Protein AF-A0A7T8V7S1-F1 (afdb_monomer)

InterPro domains:
  IPR039428 NADH-ubiquinone oxidoreductase chain 4L/Mnh complex subunit C1-like [PF00420] (5-92)

Sequence (95 aa):
MKSLYLYALVSSVGGFFSFCLNRKHFLSLLLSLEFLMISLYFLMIQCFMMNEFSVFFMLLYLTISVCEGVLGLSIMVVLVRSMGNDFLMSFSSLW

Solvent-accessible surface area (backbone atoms only — not comparable to full-atom values): 5240 Å² total; per-residue (Å²): 107,73,68,60,51,52,50,28,53,53,48,30,53,50,20,54,52,47,38,72,69,38,66,56,43,50,66,60,31,51,55,25,47,54,51,26,55,50,26,48,50,57,43,48,50,70,77,37,75,89,42,79,75,42,58,60,53,53,51,51,54,53,53,53,54,50,52,54,50,53,52,52,51,55,50,51,53,51,39,37,73,73,70,72,44,58,45,57,71,68,65,73,69,82,116

Secondary structure (DSSP, 8-state):
-HHHHHHHHHHHHHHHHHHHH--SBHHHHHHHHHHHHHHHHHHHHHHHTT-HHHHHHHHHHHHHHHHHHHHHHHHHHHHHHHHSS-BGGGGG---

Mean predicted aligned error: 5.99 Å

Nearest PDB structures (foldseek):
  8esz-assembly1_4L  TM=9.048E-01  e=3.991E-06  Drosophila melanogaster
  7v2c-assembly1_k  TM=9.463E-01  e=3.621E-05  Sus scrofa
  8ugi-assembly1_1K  TM=9.155E-01  e=5.628E-05  Sus scrofa
  8ba0-assembly1_K  TM=8.633E-01  e=1.928E-05  Drosophila melanogaster
  7zdp-assembly1_K  TM=9.177E-01  e=8.213E-05  Ovis aries

Radius of gyration: 16.64 Å; Cα contacts (8 Å, |Δi|>4): 64; chains: 1; bounding box: 35×19×50 Å

Structure (mmCIF, N/CA/C/O backbone):
data_AF-A0A7T8V7S1-F1
#
_entry.id   AF-A0A7T8V7S1-F1
#
loop_
_atom_site.group_PDB
_atom_site.id
_atom_site.type_symbol
_atom_site.label_atom_id
_atom_site.label_alt_id
_atom_site.label_comp_id
_atom_site.label_asym_id
_atom_site.label_entity_id
_atom_site.label_seq_id
_atom_site.pdbx_PDB_ins_code
_atom_site.Cartn_x
_atom_site.Cartn_y
_atom_site.Cartn_z
_atom_site.occupancy
_atom_site.B_iso_or_equiv
_atom_site.auth_seq_id
_atom_site.auth_comp_id
_atom_site.auth_asym_id
_atom_site.auth_atom_id
_atom_site.pdbx_PDB_model_num
ATOM 1 N N . MET A 1 1 ? -3.846 -5.697 25.215 1.00 72.44 1 MET A N 1
ATOM 2 C CA . MET A 1 1 ? -4.394 -4.616 24.363 1.00 72.44 1 MET A CA 1
ATOM 3 C C . MET A 1 1 ? -3.357 -3.540 24.045 1.00 72.44 1 MET A C 1
ATOM 5 O O . MET A 1 1 ? -2.885 -3.534 22.923 1.00 72.44 1 MET A O 1
ATOM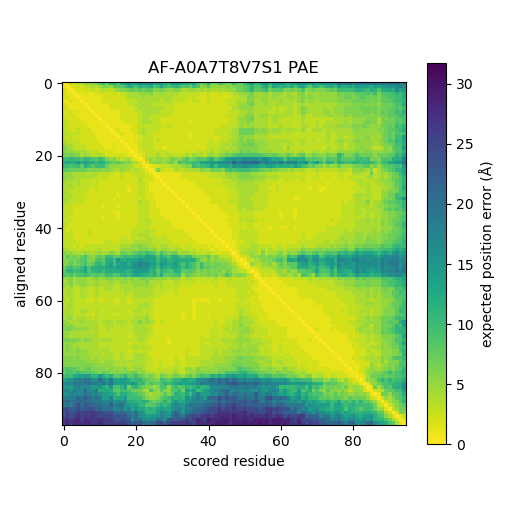 9 N N . LYS A 1 2 ? -2.897 -2.707 24.998 1.00 78.75 2 LYS A N 1
ATOM 10 C CA . LYS A 1 2 ? -1.933 -1.616 24.699 1.00 78.75 2 LYS A CA 1
ATOM 11 C C . LYS A 1 2 ? -0.626 -2.063 24.016 1.00 78.75 2 LYS A C 1
ATOM 13 O O . LYS A 1 2 ? -0.217 -1.438 23.050 1.00 78.75 2 LYS A O 1
ATOM 18 N N . SER A 1 3 ? -0.000 -3.153 24.474 1.00 85.44 3 SER A N 1
ATOM 19 C CA . SER A 1 3 ? 1.236 -3.680 23.860 1.00 85.44 3 SER A CA 1
ATOM 20 C C . SER A 1 3 ? 1.025 -4.191 22.423 1.00 85.44 3 SER A C 1
ATOM 22 O O . SER A 1 3 ? 1.851 -3.923 21.555 1.00 85.44 3 SER A O 1
ATOM 24 N N . LEU A 1 4 ? -0.110 -4.844 22.147 1.00 86.62 4 LEU A N 1
ATOM 25 C CA . LEU A 1 4 ? -0.457 -5.328 20.806 1.00 86.62 4 LEU A CA 1
ATOM 26 C C . LEU A 1 4 ? -0.757 -4.178 19.834 1.00 86.62 4 LEU A C 1
ATOM 28 O O . LEU A 1 4 ? -0.423 -4.276 18.655 1.00 86.62 4 LEU A O 1
ATOM 32 N N . TYR A 1 5 ? -1.351 -3.086 20.321 1.00 87.88 5 TYR A N 1
ATOM 33 C CA . TYR A 1 5 ? -1.603 -1.889 19.515 1.00 87.88 5 TYR A CA 1
ATOM 34 C C . TYR A 1 5 ? -0.292 -1.196 19.127 1.00 87.88 5 TYR A C 1
ATOM 36 O O . TYR A 1 5 ? -0.107 -0.775 17.988 1.00 87.88 5 TYR A O 1
ATOM 44 N N . LEU A 1 6 ? 0.658 -1.145 20.064 1.00 89.62 6 LEU A N 1
ATOM 45 C CA . LEU A 1 6 ? 1.994 -0.598 19.833 1.00 89.62 6 LEU A CA 1
ATOM 46 C C . LEU A 1 6 ? 2.758 -1.416 18.781 1.00 89.62 6 LEU A C 1
ATOM 48 O O . LEU A 1 6 ? 3.358 -0.836 17.882 1.00 89.62 6 LEU A O 1
ATOM 52 N N . TYR A 1 7 ? 2.669 -2.750 18.834 1.00 90.06 7 TYR A N 1
ATOM 53 C CA . TYR A 1 7 ? 3.238 -3.620 17.799 1.00 90.06 7 TYR A CA 1
ATOM 54 C C . TYR A 1 7 ? 2.624 -3.351 16.416 1.00 90.06 7 TYR A C 1
ATOM 56 O O . TYR A 1 7 ? 3.358 -3.197 15.440 1.00 90.06 7 TYR A O 1
ATOM 64 N N . ALA A 1 8 ? 1.294 -3.225 16.339 1.00 90.81 8 ALA A N 1
ATOM 65 C CA . ALA A 1 8 ? 0.590 -2.920 15.094 1.00 90.81 8 ALA A CA 1
ATOM 66 C C . ALA A 1 8 ? 1.060 -1.587 14.484 1.00 90.81 8 ALA A C 1
ATOM 68 O O . ALA A 1 8 ? 1.405 -1.540 13.305 1.00 90.81 8 ALA A O 1
ATOM 69 N N . LEU A 1 9 ? 1.163 -0.531 15.299 1.00 90.12 9 LEU A N 1
ATOM 70 C CA . LEU A 1 9 ? 1.656 0.778 14.860 1.00 90.12 9 LEU A CA 1
ATOM 71 C C . LEU A 1 9 ? 3.111 0.742 14.382 1.00 90.12 9 LEU A C 1
ATOM 73 O O . LEU A 1 9 ? 3.441 1.350 13.368 1.00 90.12 9 LEU A O 1
ATOM 77 N N . VAL A 1 10 ? 3.989 0.027 15.088 1.00 93.00 10 VAL A N 1
ATOM 78 C CA . VAL A 1 10 ? 5.389 -0.110 14.658 1.00 93.00 10 VAL A CA 1
ATOM 79 C C . VAL A 1 10 ? 5.464 -0.852 13.324 1.00 93.00 10 VAL A C 1
ATOM 81 O O . VAL A 1 10 ? 6.203 -0.433 12.434 1.00 93.00 10 VAL A O 1
ATOM 84 N N . SER A 1 11 ? 4.673 -1.917 13.156 1.00 91.62 11 SER A N 1
ATOM 85 C CA . SER A 1 11 ? 4.648 -2.688 11.911 1.00 91.62 11 SER A CA 1
ATOM 86 C C . SER A 1 11 ? 4.123 -1.878 10.723 1.00 91.62 11 SER A C 1
ATOM 88 O O . SER A 1 11 ? 4.725 -1.935 9.653 1.00 91.62 11 SER A O 1
ATOM 90 N N . SER A 1 12 ? 3.079 -1.060 10.907 1.00 92.25 12 SER A N 1
ATOM 91 C CA . SER A 1 12 ? 2.533 -0.236 9.825 1.00 92.25 12 SER A CA 1
ATOM 92 C C . SER A 1 12 ? 3.498 0.868 9.416 1.00 92.25 12 SER A C 1
ATOM 94 O O . SER A 1 12 ? 3.769 1.025 8.227 1.00 92.25 12 SER A O 1
ATOM 96 N N . VAL A 1 13 ? 4.109 1.566 10.379 1.00 93.12 13 VAL A N 1
ATOM 97 C CA . VAL A 1 13 ? 5.157 2.563 10.105 1.00 93.12 13 VAL A CA 1
ATOM 98 C C . VAL A 1 13 ? 6.346 1.915 9.390 1.00 93.12 13 VAL A C 1
ATOM 100 O O . VAL A 1 13 ? 6.816 2.448 8.387 1.00 93.12 13 VAL A O 1
ATOM 103 N N . GLY A 1 14 ? 6.792 0.737 9.834 1.00 92.62 14 GLY A N 1
ATOM 104 C CA . GLY A 1 14 ? 7.832 -0.034 9.147 1.00 92.62 14 GLY A CA 1
ATOM 105 C C . GLY A 1 14 ? 7.454 -0.389 7.705 1.00 92.62 14 GLY A C 1
ATOM 106 O O . GLY A 1 14 ? 8.278 -0.241 6.801 1.00 92.62 14 GLY A O 1
ATOM 107 N N . GLY A 1 15 ? 6.196 -0.772 7.472 1.00 92.00 15 GLY A N 1
ATOM 108 C CA . GLY A 1 15 ? 5.643 -1.002 6.138 1.00 92.00 15 GLY A CA 1
ATOM 109 C C . GLY A 1 15 ? 5.708 0.245 5.257 1.00 92.00 15 GLY A C 1
ATOM 110 O O . GLY A 1 15 ? 6.263 0.181 4.159 1.00 92.00 15 GLY A O 1
ATOM 111 N N . PHE A 1 16 ? 5.259 1.398 5.765 1.00 91.19 16 PHE A N 1
ATOM 112 C CA . PHE A 1 16 ? 5.354 2.684 5.058 1.00 91.19 16 PHE A CA 1
ATOM 113 C C . PHE A 1 16 ? 6.802 3.047 4.704 1.00 91.19 16 PHE A C 1
ATOM 115 O O . PHE A 1 16 ? 7.083 3.423 3.565 1.00 91.19 16 PHE A O 1
ATOM 122 N N . PHE A 1 17 ? 7.743 2.893 5.640 1.00 92.12 17 PHE A N 1
ATOM 123 C CA . PHE A 1 17 ? 9.161 3.134 5.358 1.00 92.12 17 PHE A CA 1
ATOM 124 C C . PHE A 1 17 ? 9.703 2.183 4.287 1.00 92.12 17 PHE A C 1
ATOM 126 O O . PHE A 1 17 ? 10.415 2.625 3.382 1.00 92.12 17 PHE A O 1
ATOM 133 N N . SER A 1 18 ? 9.343 0.898 4.346 1.00 90.06 18 SER A N 1
ATOM 134 C CA . SER A 1 18 ? 9.776 -0.091 3.354 1.00 90.06 18 SER A CA 1
ATOM 135 C C . SER A 1 18 ? 9.274 0.245 1.944 1.00 90.06 18 SER A C 1
ATOM 137 O O . SER A 1 18 ? 10.036 0.140 0.984 1.00 90.06 18 SER A O 1
ATOM 139 N N . PHE A 1 19 ? 8.043 0.750 1.828 1.00 88.56 19 PHE A N 1
ATOM 140 C CA . PHE A 1 19 ? 7.458 1.193 0.564 1.00 88.56 19 PHE A CA 1
ATOM 141 C C . PHE A 1 19 ? 8.188 2.412 -0.023 1.00 88.56 19 PHE A C 1
ATOM 143 O O . PHE A 1 19 ? 8.469 2.471 -1.221 1.00 88.56 19 PHE A O 1
ATOM 150 N N . CYS A 1 20 ? 8.556 3.378 0.822 1.00 87.44 20 CYS A N 1
ATOM 151 C CA . CYS A 1 20 ? 9.292 4.568 0.390 1.00 87.44 20 CYS A CA 1
ATOM 152 C C . CYS A 1 20 ? 10.713 4.246 -0.104 1.00 87.44 20 CYS A C 1
ATOM 154 O O . CYS A 1 20 ? 11.184 4.869 -1.056 1.00 87.44 20 CYS A O 1
ATOM 156 N N . LEU A 1 21 ? 11.396 3.286 0.528 1.00 84.81 21 LEU A N 1
ATOM 157 C CA . LEU A 1 21 ? 12.793 2.950 0.225 1.00 84.81 21 LEU A CA 1
ATOM 158 C C . LEU A 1 21 ? 12.936 1.994 -0.973 1.00 84.81 21 LEU A C 1
ATOM 160 O O . LEU A 1 21 ? 13.899 2.090 -1.739 1.00 84.81 21 LEU A O 1
ATOM 164 N N . ASN A 1 22 ? 11.973 1.094 -1.181 1.00 75.38 22 ASN A N 1
ATOM 165 C CA . ASN A 1 22 ? 12.031 0.072 -2.226 1.00 75.38 22 ASN A CA 1
ATOM 166 C C . ASN A 1 22 ? 11.509 0.594 -3.574 1.00 75.38 22 ASN A C 1
ATOM 168 O O . ASN A 1 22 ? 10.399 0.286 -3.991 1.00 75.38 22 ASN A O 1
ATOM 172 N N . ARG A 1 23 ? 12.330 1.376 -4.288 1.00 67.88 23 ARG A N 1
ATOM 173 C CA . ARG A 1 23 ? 11.958 1.997 -5.582 1.00 67.88 23 ARG A CA 1
ATOM 174 C C . ARG A 1 23 ? 12.549 1.316 -6.823 1.00 67.88 23 ARG A C 1
ATOM 176 O O . ARG A 1 23 ? 12.351 1.808 -7.926 1.00 67.88 23 ARG A O 1
ATOM 183 N N . LYS A 1 24 ? 13.319 0.232 -6.669 1.00 72.31 24 LYS A N 1
ATOM 184 C CA . LYS A 1 24 ? 14.051 -0.382 -7.796 1.00 72.31 24 LYS A CA 1
ATOM 185 C C . LYS A 1 24 ? 13.193 -1.361 -8.596 1.00 72.31 24 LYS A C 1
ATOM 187 O O . LYS A 1 24 ? 13.021 -1.170 -9.796 1.00 72.31 24 LYS A O 1
ATOM 192 N N . HIS A 1 25 ? 12.656 -2.382 -7.936 1.00 83.25 25 HIS A N 1
ATOM 193 C CA . HIS A 1 25 ? 11.844 -3.419 -8.569 1.00 83.25 25 HIS A CA 1
ATOM 194 C C . HIS A 1 25 ? 10.371 -3.208 -8.235 1.00 83.25 25 HIS A C 1
ATOM 196 O O . HIS A 1 25 ? 10.022 -2.996 -7.075 1.00 83.25 25 HIS A O 1
ATOM 202 N N . PHE A 1 26 ? 9.503 -3.300 -9.238 1.00 84.75 26 PHE A N 1
ATOM 203 C CA . PHE A 1 26 ? 8.062 -3.143 -9.040 1.00 84.75 26 PHE A CA 1
ATOM 204 C C . PHE A 1 26 ? 7.479 -4.219 -8.107 1.00 84.75 26 PHE A C 1
ATOM 206 O O . PHE A 1 26 ? 6.648 -3.923 -7.252 1.00 84.75 26 PHE A O 1
ATOM 213 N N . LEU A 1 27 ? 7.987 -5.453 -8.195 1.00 87.19 27 LEU A N 1
ATOM 214 C CA . LEU A 1 27 ? 7.571 -6.559 -7.330 1.00 87.19 27 LEU A CA 1
ATOM 215 C C . LEU A 1 27 ? 7.829 -6.276 -5.836 1.00 87.19 27 LEU A C 1
ATOM 217 O O . LEU A 1 27 ? 6.970 -6.548 -5.000 1.00 87.19 27 LEU A O 1
ATOM 221 N N . SER A 1 28 ? 8.984 -5.702 -5.472 1.00 87.69 28 SER A N 1
ATOM 222 C CA . SER A 1 28 ? 9.275 -5.388 -4.062 1.00 87.69 28 SER A CA 1
ATOM 223 C C . SER A 1 28 ? 8.421 -4.231 -3.534 1.00 87.69 28 SER A C 1
ATOM 225 O O . SER A 1 28 ? 8.129 -4.162 -2.336 1.00 87.69 28 SER A O 1
ATOM 227 N N . LEU A 1 29 ? 7.968 -3.352 -4.428 1.00 90.25 29 LEU A N 1
ATOM 228 C CA . LEU A 1 29 ? 7.012 -2.300 -4.114 1.00 90.25 29 LEU A CA 1
ATOM 229 C C . LEU A 1 29 ? 5.605 -2.877 -3.861 1.00 90.25 29 LEU A C 1
ATOM 231 O O . LEU A 1 29 ? 4.969 -2.491 -2.886 1.00 90.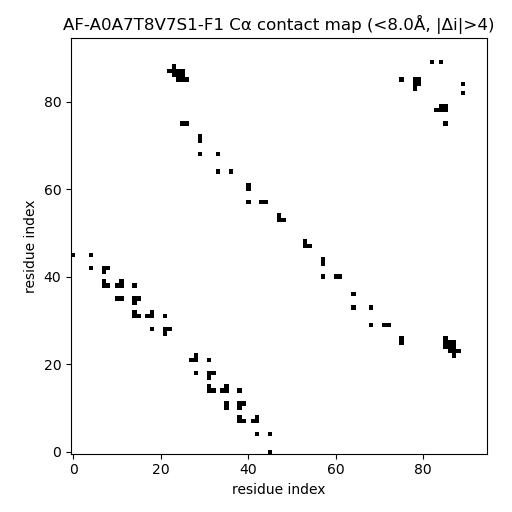25 29 LEU A O 1
ATOM 235 N N . LEU A 1 30 ? 5.160 -3.865 -4.647 1.00 91.56 30 LEU A N 1
ATOM 236 C CA . LEU A 1 30 ? 3.903 -4.589 -4.393 1.00 91.56 30 LEU A CA 1
ATOM 237 C C . LEU A 1 30 ? 3.929 -5.352 -3.061 1.00 91.56 30 LEU A C 1
ATOM 239 O O . LEU A 1 30 ? 2.997 -5.236 -2.270 1.00 91.56 30 LEU A O 1
ATOM 243 N N . LEU A 1 31 ? 5.021 -6.065 -2.770 1.00 91.19 31 LEU A N 1
ATOM 244 C CA . LEU A 1 31 ? 5.147 -6.849 -1.536 1.00 91.19 31 LEU A CA 1
ATOM 245 C C . LEU A 1 31 ? 5.142 -5.963 -0.275 1.00 91.19 31 LEU A C 1
ATOM 247 O O . LEU A 1 31 ? 4.564 -6.321 0.750 1.00 91.19 31 LEU A O 1
ATOM 251 N N . SER A 1 32 ? 5.771 -4.785 -0.346 1.00 92.25 32 SER A N 1
ATOM 252 C CA . SER A 1 32 ? 5.716 -3.809 0.755 1.00 92.25 32 SER A CA 1
ATOM 253 C C . SER A 1 32 ? 4.321 -3.201 0.933 1.00 92.25 32 SER A C 1
ATOM 255 O O . SER A 1 32 ? 3.919 -2.937 2.068 1.00 92.25 32 SER A O 1
ATOM 257 N N . LEU A 1 33 ? 3.555 -3.051 -0.153 1.00 91.50 33 LEU A N 1
ATOM 258 C CA . LEU A 1 33 ? 2.146 -2.652 -0.111 1.00 91.50 33 LEU A CA 1
ATOM 259 C C . LEU A 1 33 ? 1.268 -3.717 0.560 1.00 91.50 33 LEU A C 1
ATOM 261 O O . LEU A 1 33 ? 0.499 -3.390 1.460 1.00 91.50 33 LEU A O 1
ATOM 265 N N . GLU A 1 34 ? 1.419 -4.994 0.203 1.00 93.06 34 GLU A N 1
ATOM 266 C CA . GLU A 1 34 ? 0.673 -6.090 0.842 1.00 93.06 34 GLU A CA 1
ATOM 267 C C . GLU A 1 34 ? 0.960 -6.181 2.348 1.00 93.06 34 GLU A C 1
ATOM 269 O O . GLU A 1 34 ? 0.036 -6.308 3.159 1.00 93.06 34 GLU A O 1
ATOM 274 N N . PHE A 1 35 ? 2.227 -6.032 2.749 1.00 92.75 35 PHE A N 1
ATOM 275 C CA . PHE A 1 35 ? 2.608 -5.987 4.162 1.00 92.75 35 PHE A CA 1
ATOM 276 C C . PHE A 1 35 ? 1.930 -4.826 4.910 1.00 92.75 35 PHE A C 1
ATOM 278 O O . PHE A 1 35 ? 1.442 -4.994 6.033 1.00 92.75 35 PHE A O 1
ATOM 285 N N . LEU A 1 36 ? 1.834 -3.657 4.271 1.00 94.75 36 LEU A N 1
ATOM 286 C CA . LEU A 1 36 ? 1.147 -2.494 4.821 1.00 94.75 36 LEU A CA 1
ATOM 287 C C . LEU A 1 36 ? -0.352 -2.769 5.006 1.00 94.75 36 LEU A C 1
ATOM 289 O O . LEU A 1 36 ? -0.876 -2.534 6.098 1.00 94.75 36 LEU A O 1
ATOM 293 N N . MET A 1 37 ? -1.023 -3.350 4.008 1.00 95.19 37 MET A N 1
ATOM 294 C CA . MET A 1 37 ? -2.456 -3.668 4.085 1.00 95.19 37 MET A CA 1
ATOM 295 C C . MET A 1 37 ? -2.777 -4.655 5.215 1.00 95.19 37 MET A C 1
ATOM 297 O O . MET A 1 37 ? -3.778 -4.473 5.915 1.00 95.19 37 MET A O 1
ATOM 301 N N . ILE A 1 38 ? -1.913 -5.650 5.449 1.00 93.75 38 ILE A N 1
ATOM 302 C CA . ILE A 1 38 ? -2.055 -6.616 6.552 1.00 93.75 38 ILE A CA 1
ATOM 303 C C . ILE A 1 38 ? -1.827 -5.944 7.914 1.00 93.75 38 ILE A C 1
ATOM 305 O O . ILE A 1 38 ? -2.588 -6.183 8.855 1.00 93.75 38 ILE A O 1
ATOM 309 N N . SER A 1 39 ? -0.818 -5.078 8.040 1.00 93.12 39 SER A N 1
ATOM 310 C CA . SER A 1 39 ? -0.556 -4.359 9.298 1.00 93.12 39 SER A CA 1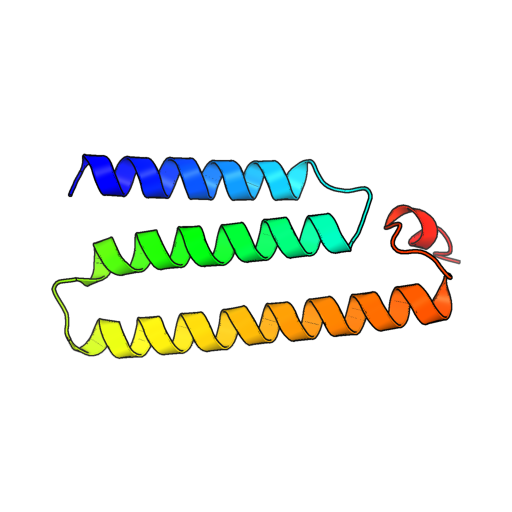
ATOM 311 C C . SER A 1 39 ? -1.721 -3.439 9.698 1.00 93.12 39 SER A C 1
ATOM 313 O O . SER A 1 39 ? -2.098 -3.377 10.871 1.00 93.12 39 SER A O 1
ATOM 315 N N . LEU A 1 40 ? -2.356 -2.792 8.713 1.00 91.94 40 LEU A N 1
ATOM 316 C CA . LEU A 1 40 ? -3.561 -1.988 8.908 1.00 91.94 40 LEU A CA 1
ATOM 317 C C . LEU A 1 40 ? -4.768 -2.851 9.278 1.00 91.94 40 LEU A C 1
ATOM 319 O O . LEU A 1 40 ? -5.509 -2.487 10.189 1.00 91.94 40 LEU A O 1
ATOM 323 N N . TYR A 1 41 ? -4.934 -4.018 8.648 1.00 92.44 41 TYR A N 1
ATOM 324 C CA . TYR A 1 41 ? -5.978 -4.971 9.028 1.00 92.44 41 TYR A CA 1
ATOM 325 C C . TYR A 1 41 ? -5.846 -5.385 10.500 1.00 92.44 41 TYR A C 1
ATOM 327 O O . TYR A 1 41 ? -6.824 -5.365 11.245 1.00 92.44 41 TYR A O 1
ATOM 335 N N . PHE A 1 42 ? -4.628 -5.676 10.9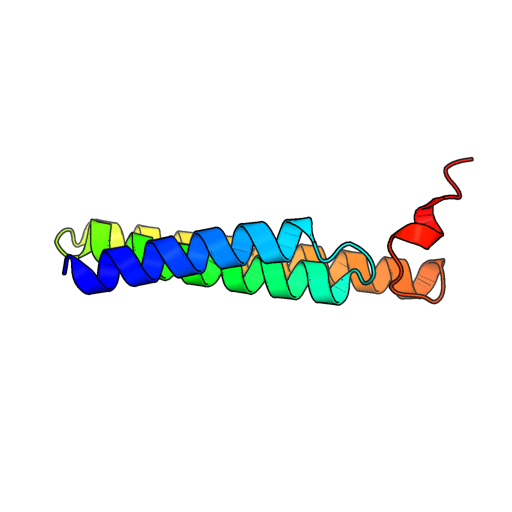64 1.00 90.44 42 PHE A N 1
ATOM 336 C CA . PHE A 1 42 ? -4.385 -6.028 12.364 1.00 90.44 42 PHE A CA 1
ATOM 337 C C . PHE A 1 42 ? -4.708 -4.880 13.338 1.00 90.44 42 PHE A C 1
ATOM 339 O O . PHE A 1 42 ? -5.269 -5.122 14.411 1.00 90.44 42 PHE A O 1
ATOM 346 N N . LEU A 1 43 ? -4.415 -3.629 12.964 1.00 90.00 43 LEU A N 1
ATOM 347 C CA . LEU A 1 43 ? -4.808 -2.447 13.741 1.00 90.00 43 LEU A CA 1
ATOM 348 C C . LEU A 1 43 ? -6.335 -2.303 13.801 1.00 90.00 43 LEU A C 1
ATOM 350 O O . LEU A 1 43 ? -6.905 -2.082 14.871 1.00 90.00 43 LEU A O 1
ATOM 354 N N . MET A 1 44 ? -6.996 -2.480 12.659 1.00 87.94 44 MET A N 1
ATOM 355 C CA . MET A 1 44 ? -8.443 -2.393 12.553 1.00 87.94 44 MET A CA 1
ATOM 356 C C . MET A 1 44 ? -9.146 -3.464 13.398 1.00 87.94 44 MET A C 1
ATOM 358 O O . MET A 1 44 ? -10.097 -3.125 14.097 1.00 87.94 44 MET A O 1
ATOM 362 N N . ILE A 1 45 ? -8.634 -4.703 13.448 1.00 87.19 45 ILE A N 1
ATOM 363 C CA . ILE A 1 45 ? -9.183 -5.757 14.322 1.00 87.19 45 ILE A CA 1
ATOM 364 C C . ILE A 1 45 ? -9.230 -5.245 15.761 1.00 87.19 45 ILE A C 1
ATOM 366 O O . ILE A 1 45 ? -10.279 -5.279 16.396 1.00 87.19 45 ILE A O 1
ATOM 370 N N . GLN A 1 46 ? -8.123 -4.690 16.260 1.00 83.50 46 GLN A N 1
ATOM 371 C CA . GLN A 1 46 ? -8.034 -4.244 17.650 1.00 83.50 46 GLN A CA 1
ATOM 372 C C . GLN A 1 46 ? -8.956 -3.069 17.986 1.00 83.50 46 GLN A C 1
ATOM 374 O O . GLN A 1 46 ? -9.489 -3.027 19.095 1.00 83.50 46 GLN A O 1
ATOM 379 N N . CYS A 1 47 ? -9.149 -2.131 17.058 1.00 83.50 47 CYS A N 1
ATOM 380 C CA . CYS A 1 47 ? -10.045 -0.991 17.261 1.00 83.50 47 CYS A CA 1
ATOM 381 C C . CYS A 1 47 ? -11.516 -1.411 17.326 1.00 83.50 47 CYS A C 1
ATOM 383 O O . CYS A 1 47 ? -12.306 -0.779 18.024 1.00 83.50 47 CYS A O 1
ATOM 385 N N . PHE A 1 48 ? -11.878 -2.471 16.608 1.00 80.50 48 PHE A N 1
ATOM 386 C CA . PHE A 1 48 ? -13.266 -2.806 16.321 1.00 80.50 48 PHE A CA 1
ATOM 387 C C . PHE A 1 48 ? -13.808 -4.034 17.066 1.00 80.50 48 PHE A C 1
ATOM 389 O O . PHE A 1 48 ? -15.002 -4.305 16.976 1.00 80.50 48 PHE A O 1
ATOM 396 N N . MET A 1 49 ? -12.988 -4.703 17.887 1.00 70.44 49 MET A N 1
ATOM 397 C CA . MET A 1 49 ? -13.321 -5.947 18.611 1.00 70.44 49 MET A CA 1
ATOM 398 C C . MET A 1 49 ? -14.674 -5.986 19.346 1.00 70.44 49 MET A C 1
ATOM 400 O O . MET A 1 49 ? -15.156 -7.074 19.637 1.00 70.44 49 MET A O 1
ATOM 404 N N . MET A 1 50 ? -15.264 -4.841 19.697 1.00 70.88 50 MET A N 1
ATOM 405 C CA . MET A 1 50 ? -16.473 -4.777 20.530 1.00 70.88 50 MET A CA 1
ATOM 406 C C . MET A 1 50 ? -17.777 -4.615 19.733 1.00 70.88 50 MET A C 1
ATOM 408 O O . MET A 1 50 ? -18.847 -4.650 20.333 1.00 70.88 50 MET A O 1
ATOM 412 N N . ASN A 1 51 ? -17.714 -4.428 18.408 1.00 78.25 51 ASN A N 1
ATOM 413 C CA . ASN A 1 51 ? -18.892 -4.142 17.584 1.00 78.25 51 ASN A CA 1
ATOM 414 C C . ASN A 1 51 ? -19.126 -5.241 16.536 1.00 78.25 51 ASN A C 1
ATOM 416 O O . ASN A 1 51 ? -18.332 -5.390 15.620 1.00 78.25 51 ASN A O 1
ATOM 420 N N . GLU A 1 52 ? -20.259 -5.940 16.569 1.00 72.50 52 GLU A N 1
ATOM 421 C CA . GLU A 1 52 ? -20.586 -7.013 15.603 1.00 72.50 52 GLU A CA 1
ATOM 422 C C . GLU A 1 52 ? -20.613 -6.536 14.135 1.00 72.50 52 GLU A C 1
ATOM 424 O O . GLU A 1 52 ? -20.042 -7.167 13.247 1.00 72.50 52 GLU A O 1
ATOM 429 N N . PHE A 1 53 ? -21.185 -5.354 13.865 1.00 74.62 53 PHE A N 1
ATOM 430 C CA . PHE A 1 53 ? -21.204 -4.767 12.513 1.00 74.62 53 PHE A CA 1
ATOM 431 C C . PHE A 1 53 ? -19.811 -4.467 11.953 1.00 74.62 53 PHE A C 1
ATOM 433 O O . PHE A 1 53 ? -19.632 -4.353 10.740 1.00 74.62 53 PHE A O 1
ATOM 440 N N . SER A 1 54 ? -18.814 -4.340 12.825 1.00 79.38 54 SER A N 1
ATOM 441 C CA . SER A 1 54 ? -17.460 -4.044 12.390 1.00 79.38 54 SER A CA 1
ATOM 442 C C . SER A 1 54 ? -16.804 -5.223 11.675 1.00 79.38 54 SER A C 1
ATOM 444 O O . SER A 1 54 ? -16.025 -4.997 10.758 1.00 79.38 54 SER A O 1
ATOM 446 N N . VAL A 1 55 ? -17.175 -6.470 11.988 1.00 82.50 55 VAL A N 1
ATOM 447 C CA . VAL A 1 55 ? -16.592 -7.663 11.349 1.00 82.50 55 VAL A CA 1
ATOM 448 C C . VAL A 1 55 ? -16.918 -7.703 9.853 1.00 82.50 55 VAL A C 1
ATOM 450 O O . VAL A 1 55 ? -16.068 -8.056 9.037 1.00 82.50 55 VAL A O 1
ATOM 453 N N . PHE A 1 56 ? -18.116 -7.259 9.462 1.00 87.75 56 PHE A N 1
ATOM 454 C CA . PHE A 1 56 ? -18.479 -7.128 8.050 1.00 87.75 56 PHE A CA 1
ATOM 455 C C . PHE A 1 56 ? -17.624 -6.072 7.334 1.00 87.75 56 PHE A C 1
ATOM 457 O O . PHE A 1 56 ? -17.150 -6.300 6.221 1.00 87.75 56 PHE A O 1
ATOM 464 N N . PHE A 1 57 ? -17.359 -4.943 7.995 1.00 86.50 57 PHE A N 1
ATOM 465 C CA . PHE A 1 57 ? -16.471 -3.908 7.464 1.00 86.50 57 PHE A CA 1
ATOM 466 C C . PHE A 1 57 ? -15.029 -4.416 7.290 1.00 86.50 57 PHE A C 1
ATOM 468 O O . PHE A 1 57 ? -14.382 -4.119 6.288 1.00 86.50 57 PHE A O 1
ATOM 475 N N . MET A 1 58 ? -14.550 -5.248 8.217 1.00 89.38 58 MET A N 1
ATOM 476 C CA . MET A 1 58 ? -13.225 -5.874 8.148 1.00 89.38 58 MET A CA 1
ATOM 477 C C . MET A 1 58 ? -13.076 -6.808 6.945 1.00 89.38 58 MET A C 1
ATOM 479 O O . MET A 1 58 ? -12.042 -6.798 6.276 1.00 89.38 58 MET A O 1
ATOM 483 N N . LEU A 1 59 ? -14.117 -7.582 6.638 1.00 90.81 59 LEU A N 1
ATOM 484 C CA . LEU A 1 59 ? -14.147 -8.441 5.454 1.00 90.81 59 LEU A CA 1
ATOM 485 C C . LEU A 1 59 ? -14.155 -7.616 4.163 1.00 90.81 59 LEU A C 1
ATOM 487 O O . LEU A 1 59 ? -13.391 -7.917 3.247 1.00 90.81 59 LEU A O 1
ATOM 491 N N . LEU A 1 60 ? -14.956 -6.547 4.108 1.00 94.25 60 LEU A N 1
ATOM 492 C CA . LEU A 1 60 ? -14.966 -5.634 2.962 1.00 94.25 60 LEU A CA 1
ATOM 493 C C . LEU A 1 60 ? -13.585 -5.017 2.718 1.00 94.25 60 LEU A C 1
ATOM 495 O O . LEU A 1 60 ? -13.101 -5.046 1.586 1.00 94.25 60 LEU A O 1
ATOM 499 N N . TYR A 1 61 ? -12.916 -4.534 3.768 1.00 93.50 61 TYR A N 1
ATOM 50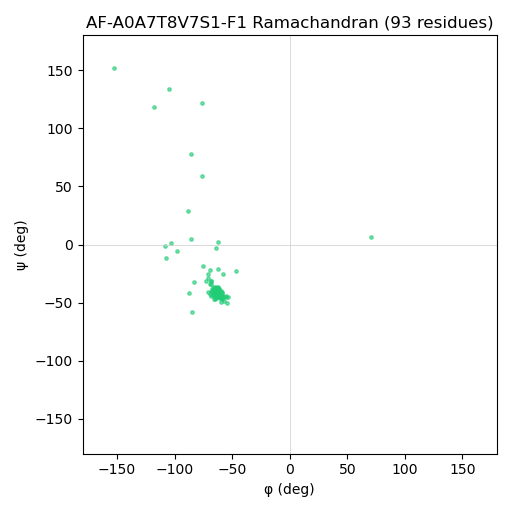0 C CA . TYR A 1 61 ? -11.555 -4.005 3.663 1.00 93.50 61 TYR A CA 1
ATOM 501 C C . TYR A 1 61 ? -10.588 -5.024 3.041 1.00 93.50 61 TYR A C 1
ATOM 503 O O . TYR A 1 61 ? -9.829 -4.684 2.135 1.00 93.50 61 TYR A O 1
ATOM 511 N N . LEU A 1 62 ? -10.652 -6.285 3.477 1.00 93.19 62 LEU A N 1
ATOM 512 C CA . LEU A 1 62 ? -9.767 -7.342 2.984 1.00 93.19 62 LEU A CA 1
ATOM 513 C C . LEU A 1 62 ? -10.059 -7.702 1.517 1.00 93.19 62 LEU A C 1
ATOM 515 O O . LEU A 1 62 ? -9.140 -7.980 0.754 1.00 93.19 62 LEU A O 1
ATOM 519 N N . THR A 1 63 ? -11.320 -7.642 1.076 1.00 96.00 63 THR A N 1
ATOM 520 C CA . THR A 1 63 ? -11.636 -7.843 -0.351 1.00 96.00 63 THR A CA 1
ATOM 521 C C . THR A 1 63 ? -11.084 -6.724 -1.232 1.00 96.00 63 THR A C 1
ATOM 523 O O . THR A 1 63 ? -10.482 -7.009 -2.266 1.00 96.00 63 THR A O 1
ATOM 526 N N . ILE A 1 64 ? -11.218 -5.464 -0.804 1.00 95.25 64 ILE A N 1
ATOM 527 C CA . ILE A 1 64 ? -10.702 -4.308 -1.548 1.00 95.25 64 ILE A CA 1
ATOM 528 C C . ILE A 1 64 ? -9.170 -4.362 -1.615 1.00 95.25 64 ILE A C 1
ATOM 530 O O . ILE A 1 64 ? -8.602 -4.136 -2.682 1.00 95.25 64 ILE A O 1
ATOM 534 N N . SER A 1 65 ? -8.499 -4.737 -0.520 1.00 95.12 65 SER A N 1
ATOM 535 C CA . SER A 1 65 ? -7.035 -4.825 -0.489 1.00 95.12 65 SER A CA 1
ATOM 536 C C . SER A 1 65 ? -6.478 -5.882 -1.446 1.00 95.12 65 SER A C 1
ATOM 538 O O . SER A 1 65 ? -5.486 -5.635 -2.131 1.00 95.12 65 SER A O 1
ATOM 540 N N . VAL A 1 66 ? -7.138 -7.038 -1.561 1.00 96.31 66 VAL A N 1
ATOM 541 C CA . VAL A 1 66 ? -6.750 -8.079 -2.526 1.00 96.31 66 VAL A CA 1
ATOM 542 C C . VAL A 1 66 ? -6.991 -7.609 -3.963 1.00 96.31 66 VAL A C 1
ATOM 544 O O . VAL A 1 66 ? -6.161 -7.873 -4.834 1.00 96.31 66 VAL A O 1
ATOM 547 N N . CYS A 1 67 ? -8.077 -6.875 -4.230 1.00 94.88 67 CYS A N 1
ATOM 548 C CA . CYS A 1 67 ? -8.332 -6.307 -5.557 1.00 94.88 67 CYS A CA 1
ATOM 549 C C . CYS A 1 67 ? -7.235 -5.324 -5.991 1.00 94.88 67 CYS A C 1
ATOM 551 O O . CYS A 1 67 ? -6.790 -5.387 -7.138 1.00 94.88 67 CYS A O 1
ATOM 553 N N . GLU A 1 68 ? -6.756 -4.460 -5.092 1.00 91.00 68 GLU A N 1
ATOM 554 C CA . GLU A 1 68 ? -5.622 -3.570 -5.377 1.00 91.00 68 GLU A CA 1
ATOM 555 C C . GLU A 1 68 ? -4.335 -4.355 -5.674 1.00 91.00 68 GLU A C 1
ATOM 557 O O . GLU A 1 68 ? -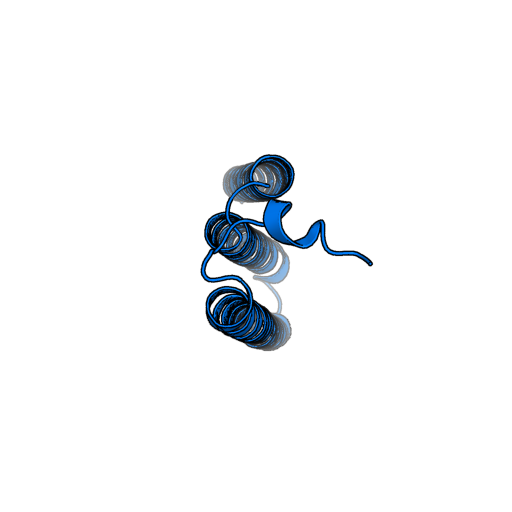3.611 -4.014 -6.612 1.00 91.00 68 GLU A O 1
ATOM 562 N N . GLY A 1 69 ? -4.089 -5.455 -4.953 1.00 94.44 69 GLY A N 1
ATOM 563 C CA . GLY A 1 69 ? -2.973 -6.364 -5.230 1.00 94.44 69 GLY A CA 1
ATOM 564 C C . GLY A 1 69 ? -3.043 -6.989 -6.629 1.00 94.44 69 GLY A C 1
ATOM 565 O O . GLY A 1 69 ? -2.060 -6.963 -7.373 1.00 94.44 69 GLY A O 1
ATOM 566 N N . VAL A 1 70 ? -4.217 -7.485 -7.041 1.00 95.38 70 VAL A N 1
ATOM 567 C CA . VAL A 1 70 ? -4.430 -8.063 -8.384 1.00 95.38 70 VAL A CA 1
ATOM 568 C C . VAL A 1 70 ? -4.251 -7.012 -9.483 1.00 95.38 70 VAL A C 1
ATOM 570 O O . VAL A 1 70 ? -3.601 -7.289 -10.495 1.00 95.38 70 VAL A O 1
ATOM 573 N N . LEU A 1 71 ? -4.776 -5.798 -9.287 1.00 94.38 71 LEU A N 1
ATOM 574 C CA . LEU A 1 71 ? -4.555 -4.683 -10.211 1.00 94.38 71 LEU A CA 1
ATOM 575 C C . LEU A 1 71 ? -3.059 -4.363 -10.328 1.00 94.38 71 LEU A C 1
ATOM 577 O O . LEU A 1 71 ? -2.539 -4.272 -11.440 1.00 94.38 71 LEU A O 1
ATOM 581 N N . GLY A 1 72 ? -2.346 -4.294 -9.205 1.00 93.25 72 GLY A N 1
ATOM 582 C CA . GLY A 1 72 ? -0.900 -4.099 -9.168 1.00 93.25 72 GLY A CA 1
ATOM 583 C C . GLY A 1 72 ? -0.126 -5.170 -9.943 1.00 93.25 72 GLY A C 1
ATOM 584 O O . GLY A 1 72 ? 0.695 -4.850 -10.803 1.00 93.25 72 GLY A O 1
ATOM 585 N N . LEU A 1 73 ? -0.434 -6.447 -9.717 1.00 90.75 73 LEU A N 1
ATOM 586 C CA . LEU A 1 73 ? 0.176 -7.565 -10.447 1.00 90.75 73 LEU A CA 1
ATOM 587 C C . LEU A 1 73 ? -0.127 -7.518 -11.950 1.00 90.75 73 LEU A C 1
ATOM 589 O O . LEU A 1 73 ? 0.760 -7.777 -12.762 1.00 90.75 73 LEU A O 1
ATOM 593 N N . SER A 1 74 ? -1.351 -7.155 -12.341 1.00 93.25 74 SER A N 1
ATOM 594 C CA . SER A 1 74 ? -1.716 -7.038 -13.758 1.00 93.25 74 SER A CA 1
ATOM 595 C C . SER A 1 74 ? -0.875 -5.978 -14.480 1.00 93.25 74 SER A C 1
ATOM 597 O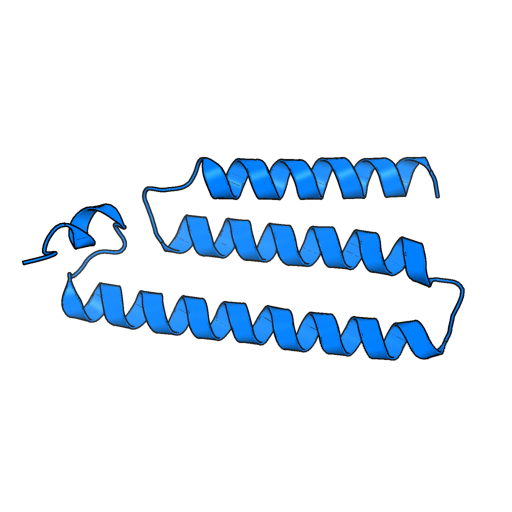 O . SER A 1 74 ? -0.416 -6.213 -15.600 1.00 93.25 74 SER A O 1
ATOM 599 N N . ILE A 1 75 ? -0.583 -4.860 -13.805 1.00 89.75 75 ILE A N 1
ATOM 600 C CA . ILE A 1 75 ? 0.306 -3.812 -14.315 1.00 89.75 75 ILE A CA 1
ATOM 601 C C . ILE A 1 75 ? 1.721 -4.366 -14.452 1.00 89.75 75 ILE A C 1
ATOM 603 O O . ILE A 1 75 ? 2.317 -4.215 -15.513 1.00 89.75 75 ILE A O 1
ATOM 607 N N . MET A 1 76 ? 2.235 -5.073 -13.439 1.00 88.81 76 MET A N 1
ATOM 608 C CA . MET A 1 76 ? 3.563 -5.695 -13.506 1.00 88.81 76 MET A CA 1
ATOM 609 C C . MET A 1 76 ? 3.715 -6.586 -14.744 1.00 88.81 76 MET A C 1
ATOM 611 O O . MET A 1 76 ? 4.702 -6.475 -15.467 1.00 88.81 76 MET A O 1
ATOM 615 N N . VAL A 1 77 ? 2.716 -7.425 -15.037 1.00 90.12 77 VAL A N 1
ATOM 616 C CA . VAL A 1 77 ? 2.741 -8.295 -16.222 1.00 90.12 77 VAL A CA 1
ATOM 617 C C . VAL A 1 77 ? 2.840 -7.474 -17.509 1.00 90.12 77 VAL A C 1
ATOM 619 O O . VAL A 1 77 ? 3.624 -7.826 -18.390 1.00 90.12 77 VAL A O 1
ATOM 622 N N . VAL A 1 78 ? 2.101 -6.367 -17.625 1.00 85.69 78 VAL A N 1
ATOM 623 C CA . VAL A 1 78 ? 2.194 -5.475 -18.793 1.00 85.69 78 VAL A CA 1
ATOM 624 C C . VAL A 1 78 ? 3.601 -4.883 -18.925 1.00 85.69 78 VAL A C 1
ATOM 626 O O . VAL A 1 78 ? 4.141 -4.887 -20.030 1.00 85.69 78 VAL A O 1
ATOM 629 N N . LEU A 1 79 ? 4.230 -4.469 -17.820 1.00 82.62 79 LEU A N 1
ATOM 630 C CA . LEU A 1 79 ? 5.589 -3.908 -17.824 1.00 82.62 79 LEU A CA 1
ATOM 631 C C . LEU A 1 79 ? 6.646 -4.902 -18.282 1.00 82.62 79 LEU A C 1
ATOM 633 O O . LEU A 1 79 ? 7.494 -4.565 -19.111 1.00 82.62 79 LEU A O 1
ATOM 637 N N . VAL A 1 80 ? 6.556 -6.144 -17.809 1.00 85.81 80 VAL A N 1
ATOM 638 C CA . VAL A 1 80 ? 7.444 -7.215 -18.268 1.00 85.81 80 VAL A CA 1
ATOM 639 C C . VAL A 1 80 ? 7.275 -7.443 -19.767 1.00 85.81 80 VAL A C 1
ATOM 641 O O . VAL A 1 80 ? 8.268 -7.617 -20.470 1.00 85.81 80 VAL A O 1
ATOM 644 N N . ARG A 1 81 ? 6.041 -7.415 -20.292 1.00 83.12 81 ARG A N 1
ATOM 645 C CA . ARG A 1 81 ? 5.806 -7.631 -21.730 1.00 83.12 81 ARG A CA 1
ATOM 646 C C . ARG A 1 81 ? 6.246 -6.461 -22.607 1.00 83.12 81 ARG A C 1
ATOM 648 O O . ARG A 1 81 ? 6.624 -6.716 -23.747 1.00 83.12 81 ARG A O 1
ATOM 655 N N . SER A 1 82 ? 6.192 -5.220 -22.122 1.00 77.75 82 SER A N 1
ATOM 656 C CA . SER A 1 82 ? 6.562 -4.040 -22.915 1.00 77.75 82 SER A CA 1
ATOM 657 C C . SER A 1 82 ? 8.051 -3.696 -22.840 1.00 77.75 82 SER A C 1
ATOM 659 O O . SER A 1 82 ? 8.645 -3.372 -23.863 1.00 77.75 82 SER A O 1
ATOM 661 N N . MET A 1 83 ? 8.663 -3.775 -21.655 1.00 73.19 83 MET A N 1
ATOM 662 C CA . MET A 1 83 ? 10.041 -3.317 -21.404 1.00 73.19 83 MET A CA 1
ATOM 663 C C . MET A 1 83 ? 11.031 -4.473 -21.214 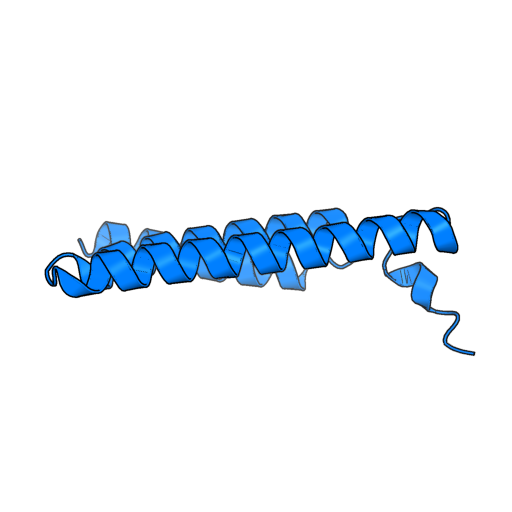1.00 73.19 83 MET A C 1
ATOM 665 O O . MET A 1 83 ? 12.240 -4.253 -21.164 1.00 73.19 83 MET A O 1
ATOM 669 N N . GLY A 1 84 ? 10.534 -5.706 -21.059 1.00 74.12 84 GLY A N 1
ATOM 670 C CA . GLY A 1 84 ? 11.354 -6.884 -20.772 1.00 74.12 84 GLY A CA 1
ATOM 671 C C . GLY A 1 84 ? 11.944 -6.915 -19.357 1.00 74.12 84 GLY A C 1
ATOM 672 O O . GLY A 1 84 ? 12.769 -7.783 -19.079 1.00 74.12 84 GLY A O 1
ATOM 673 N N . ASN A 1 85 ? 11.576 -5.977 -18.472 1.00 72.31 85 ASN A N 1
ATOM 674 C CA . ASN A 1 85 ? 12.153 -5.865 -17.132 1.00 72.31 85 ASN A CA 1
ATOM 675 C C . ASN A 1 85 ? 11.192 -5.235 -16.108 1.00 72.31 85 ASN A C 1
ATOM 677 O O . ASN A 1 85 ? 10.383 -4.378 -16.447 1.00 72.31 85 ASN A O 1
ATOM 681 N N . ASP A 1 86 ? 11.365 -5.603 -14.837 1.00 73.12 86 ASP A N 1
ATOM 682 C CA . ASP A 1 86 ? 10.590 -5.134 -13.677 1.00 73.12 86 ASP A CA 1
ATOM 683 C C . ASP A 1 86 ? 11.112 -3.816 -13.072 1.00 73.12 86 ASP A C 1
ATOM 685 O O . ASP A 1 86 ? 10.660 -3.385 -12.002 1.00 73.12 86 ASP A O 1
ATOM 689 N N . PHE A 1 87 ? 12.116 -3.185 -13.694 1.00 71.62 87 PHE A N 1
ATOM 690 C CA . PHE A 1 87 ? 12.698 -1.947 -13.181 1.00 71.62 87 PHE A CA 1
ATOM 691 C C . PHE A 1 87 ? 11.799 -0.744 -13.447 1.00 71.62 87 PHE A C 1
ATOM 693 O O . PHE A 1 87 ? 11.589 -0.341 -14.593 1.00 71.62 87 PHE A O 1
ATOM 700 N N . LEU A 1 88 ? 11.421 -0.069 -12.363 1.00 63.41 88 LEU A N 1
ATOM 701 C CA . LEU A 1 88 ? 10.727 1.221 -12.387 1.00 63.41 88 LEU A CA 1
ATOM 702 C C . LEU A 1 88 ? 11.516 2.318 -13.124 1.00 63.41 88 LEU A C 1
ATOM 704 O O . LEU A 1 88 ? 10.932 3.256 -13.652 1.00 63.41 88 LEU A O 1
ATOM 708 N N . MET A 1 89 ? 12.844 2.205 -13.187 1.00 58.31 89 MET A N 1
ATOM 709 C CA . MET A 1 89 ? 13.694 3.199 -13.849 1.00 58.31 89 MET A CA 1
ATOM 710 C C . MET A 1 89 ? 13.643 3.115 -15.384 1.00 58.31 89 MET A C 1
ATOM 712 O O . MET A 1 89 ? 14.010 4.072 -16.055 1.00 58.31 89 MET A O 1
ATOM 716 N N . SER A 1 90 ? 13.180 1.993 -15.949 1.00 58.31 90 SER A N 1
ATOM 717 C CA . SER A 1 90 ? 13.073 1.836 -17.405 1.00 58.31 90 SER A CA 1
ATOM 718 C C . SER A 1 90 ? 11.978 2.721 -18.014 1.00 58.31 90 SER A C 1
ATOM 720 O O . SER A 1 90 ? 12.090 3.100 -19.174 1.00 58.31 90 SER A O 1
ATOM 722 N N . PHE A 1 91 ? 10.988 3.154 -17.221 1.00 56.84 91 PHE A N 1
ATOM 723 C CA . PHE A 1 91 ? 9.929 4.092 -17.626 1.00 56.84 91 PH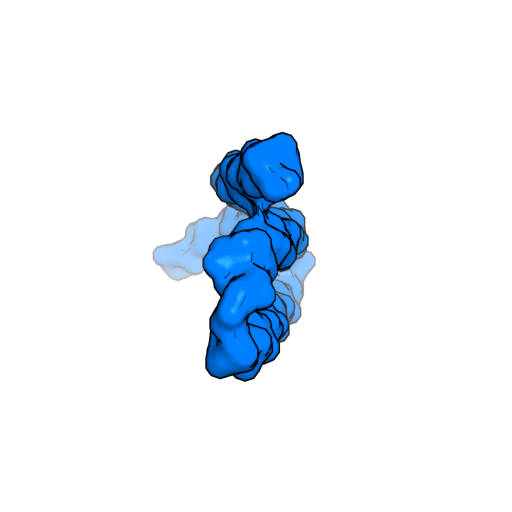E A CA 1
ATOM 724 C C . PHE A 1 91 ? 10.421 5.491 -18.035 1.00 56.84 91 PHE A C 1
ATOM 726 O O . PHE A 1 91 ? 9.611 6.355 -18.359 1.00 56.84 91 PHE A O 1
ATOM 733 N N . SER A 1 92 ? 11.733 5.743 -18.035 1.00 56.44 92 SER A N 1
ATOM 734 C CA . SER A 1 92 ? 12.310 7.003 -18.500 1.00 56.44 92 SER A CA 1
ATOM 735 C C . SER A 1 92 ? 12.090 7.286 -19.993 1.00 56.44 92 SER A C 1
ATOM 737 O O . SER A 1 92 ? 12.460 8.366 -20.444 1.00 56.44 92 SER A O 1
ATOM 739 N N . SER A 1 93 ? 11.470 6.386 -20.766 1.00 52.59 93 SER A N 1
ATOM 740 C CA . SER A 1 93 ? 10.914 6.712 -22.088 1.00 52.59 93 SER A CA 1
ATOM 741 C C . SER A 1 93 ? 9.593 7.487 -21.950 1.00 52.59 93 SER A C 1
ATOM 743 O O . SER A 1 93 ? 8.534 7.037 -22.380 1.00 52.59 93 SER A O 1
ATOM 745 N N . LEU A 1 94 ? 9.650 8.643 -21.287 1.00 51.34 94 LEU A N 1
ATOM 746 C CA . LEU A 1 94 ? 8.561 9.627 -21.231 1.00 51.34 94 LEU A CA 1
ATOM 747 C C . LEU A 1 94 ? 8.640 10.630 -22.401 1.00 51.34 94 LEU A C 1
ATOM 749 O O . LEU A 1 94 ? 8.175 11.763 -22.292 1.00 51.34 94 LEU A O 1
ATOM 753 N N . TRP A 1 95 ? 9.204 10.184 -23.526 1.00 37.34 95 TRP A N 1
ATOM 754 C CA . TRP A 1 95 ? 9.018 10.747 -24.861 1.00 37.34 95 TRP A CA 1
ATOM 755 C C . TRP A 1 95 ? 8.779 9.608 -25.847 1.00 37.34 95 TRP A C 1
ATOM 757 O O . TRP A 1 95 ? 9.550 8.622 -25.776 1.00 37.34 95 TRP A O 1
#

Organism: Brontispa longissima (NCBI:txid111217)

pLDDT: mean 84.24, std 11.73, range [37.34, 96.31]

Foldseek 3Di:
DVVQLVVLVVQLVVLVVQLVVPQFFLVSNLVSLLSNLVSVLSNQCVVCVPPPVSVVVSVVSVVVSVVVSVVSVVVQVVCCVPQVGRTPVSVVPPD